Protein AF-A0A096M6J4-F1 (afdb_monomer)

pLDDT: mean 74.89, std 15.65, range [36.97, 98.69]

InterPro domains:
  IPR040681 Cilia- and flagella-associated protein HOATZ-like [PF17664] (8-132)
  IPR040681 Cilia- and flagella-associated pro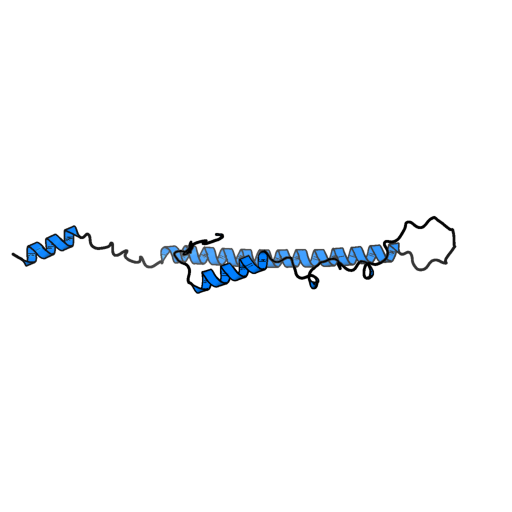tein HOATZ-like [PTHR47231] (7-132)

Solvent-accessible surface area (backbone atoms only — not comparable to full-atom values): 9010 Å² total; per-residue (Å²): 140,86,80,88,74,72,83,77,72,83,74,60,84,96,56,56,78,66,54,57,51,51,50,54,53,50,58,56,57,69,70,46,76,77,54,80,86,73,43,96,61,72,86,54,69,86,77,52,74,79,76,84,70,85,77,77,88,71,93,70,93,70,86,86,68,81,64,69,64,62,62,52,52,53,51,53,50,54,50,52,52,52,53,51,54,52,51,53,52,52,50,51,52,52,52,51,53,50,53,53,50,51,52,50,52,54,50,49,60,58,45,66,78,63,55,76,77,73,75,77,75,69,77,80,58,68,69,65,52,54,55,55,50,55,64,73,75,109

Secondary structure (DSSP, 8-state):
------------TTS-HHHHHHHHHHHHHHTSPPPGGG-SS-S-GGGSPPP-----------PPPS-HHHHHHHHHHHHHHHHHHHHHHHHHHHHHHHHHHHHHHHHHHHHHHT--------PPPHHHHHHHHHHH--

Organism: Poecilia formosa (NCBI:txid48698)

Mean predicted aligned error: 21.9 Å

Structure (mmCIF, N/CA/C/O backbone):
data_AF-A0A096M6J4-F1
#
_entry.id   AF-A0A096M6J4-F1
#
loop_
_atom_site.group_PDB
_atom_site.id
_atom_site.type_symbol
_atom_site.label_atom_id
_atom_site.label_alt_id
_atom_site.label_comp_id
_atom_site.label_asym_id
_atom_site.label_entity_id
_atom_site.label_seq_id
_atom_site.pdbx_PDB_ins_code
_atom_site.Cartn_x
_atom_site.Cartn_y
_atom_site.Cartn_z
_atom_site.occupancy
_atom_site.B_iso_or_equiv
_atom_site.auth_seq_id
_atom_site.auth_comp_id
_atom_site.auth_asym_id
_atom_site.auth_atom_id
_atom_site.pdbx_PDB_model_num
ATOM 1 N N . GLN A 1 1 ? -28.043 -45.152 3.518 1.00 43.28 1 GLN A N 1
ATOM 2 C CA . GLN A 1 1 ? -27.512 -44.473 4.711 1.00 43.28 1 GLN A CA 1
ATOM 3 C C . GLN A 1 1 ? -26.326 -43.691 4.216 1.00 43.28 1 GLN A C 1
ATOM 5 O O . GLN A 1 1 ? -25.448 -44.346 3.695 1.00 43.28 1 GLN A O 1
ATOM 10 N N . ASP A 1 2 ? -26.388 -42.362 4.235 1.00 36.97 2 ASP A N 1
ATOM 11 C CA . ASP A 1 2 ? -25.219 -41.480 4.302 1.00 36.97 2 ASP A CA 1
ATOM 12 C C . ASP A 1 2 ? -25.710 -40.035 4.430 1.00 36.97 2 ASP A C 1
ATOM 14 O O . ASP A 1 2 ? -26.424 -39.528 3.566 1.00 36.97 2 ASP A O 1
A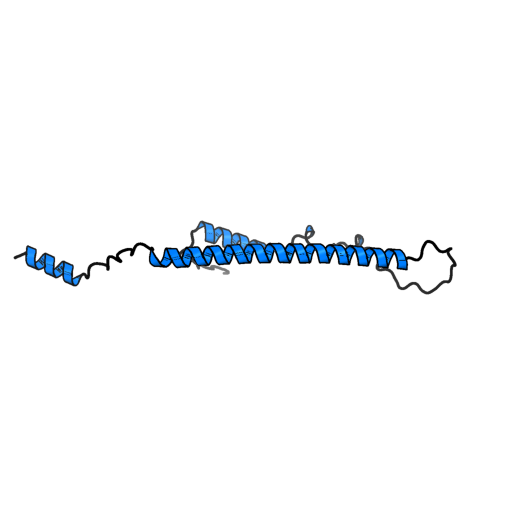TOM 18 N N . GLY A 1 3 ? -25.311 -39.390 5.526 1.00 43.47 3 GLY A N 1
ATOM 19 C CA . GLY A 1 3 ? -25.099 -37.947 5.534 1.00 43.47 3 GLY A CA 1
ATOM 20 C C . GLY A 1 3 ? -26.216 -37.054 6.054 1.00 43.47 3 GLY A C 1
ATOM 21 O O . GLY A 1 3 ? -26.317 -35.922 5.595 1.00 43.47 3 GLY A O 1
ATOM 22 N N . GLN A 1 4 ? -27.004 -37.502 7.032 1.00 43.34 4 GLN A N 1
ATOM 23 C CA . GLN A 1 4 ? -27.681 -36.590 7.956 1.00 43.34 4 GLN A CA 1
ATOM 24 C C . GLN A 1 4 ? -26.603 -35.875 8.794 1.00 43.34 4 GLN A C 1
ATOM 26 O O . GLN A 1 4 ? -26.267 -36.290 9.896 1.00 43.34 4 GLN A O 1
ATOM 31 N N . VAL A 1 5 ? -25.968 -34.854 8.217 1.00 55.56 5 VAL A N 1
ATOM 32 C CA . VAL A 1 5 ? -25.266 -33.826 8.990 1.00 55.56 5 VAL A CA 1
ATOM 33 C C . VAL A 1 5 ? -26.324 -32.815 9.380 1.00 55.56 5 VAL A C 1
ATOM 35 O O . VAL A 1 5 ? -26.562 -31.830 8.686 1.00 55.56 5 VAL A O 1
ATOM 38 N N . ASP A 1 6 ? -27.022 -33.160 10.457 1.00 46.47 6 ASP A N 1
ATOM 39 C CA . ASP A 1 6 ? -27.878 -32.259 11.207 1.00 46.47 6 ASP A CA 1
ATOM 40 C C . ASP A 1 6 ? -27.146 -30.925 11.388 1.00 46.47 6 ASP A C 1
ATOM 42 O O . ASP A 1 6 ? -26.073 -30.883 11.988 1.00 46.47 6 ASP A O 1
ATOM 46 N N . ASP A 1 7 ? -27.673 -29.876 10.757 1.00 56.91 7 ASP A N 1
ATOM 47 C CA . ASP A 1 7 ? -27.995 -28.567 11.340 1.00 56.91 7 ASP A CA 1
ATOM 48 C C . ASP A 1 7 ? -27.201 -28.131 12.586 1.00 56.91 7 ASP A C 1
ATOM 50 O O . ASP A 1 7 ? -27.738 -27.582 13.550 1.00 56.91 7 ASP A O 1
ATOM 54 N N . LEU A 1 8 ? -25.879 -28.298 12.565 1.00 58.28 8 LEU A N 1
ATOM 55 C CA . LEU A 1 8 ? -24.995 -27.657 13.523 1.00 58.28 8 LEU A CA 1
ATOM 56 C C . LEU A 1 8 ? -24.881 -26.189 13.107 1.00 58.28 8 LEU A C 1
ATOM 58 O O . LEU A 1 8 ? -23.906 -25.750 12.492 1.00 58.28 8 LEU A O 1
ATOM 62 N N . PHE A 1 9 ? -25.939 -25.428 13.387 1.00 62.91 9 PHE A N 1
ATOM 63 C CA . PHE A 1 9 ? -25.947 -23.988 13.225 1.00 62.91 9 PHE A CA 1
ATOM 64 C C . PHE A 1 9 ? -24.886 -23.412 14.158 1.00 62.91 9 PHE A C 1
ATOM 66 O O . PHE A 1 9 ? -25.099 -23.258 15.358 1.00 62.91 9 PHE A O 1
ATOM 73 N N . ILE A 1 10 ? -23.725 -23.068 13.604 1.00 66.62 10 ILE A N 1
ATOM 74 C CA . ILE A 1 10 ? -22.807 -22.147 14.265 1.00 66.62 10 ILE A CA 1
ATOM 75 C C . ILE A 1 10 ? -23.501 -20.781 14.225 1.00 66.62 10 ILE A C 1
ATOM 77 O O . ILE A 1 10 ? -23.377 -20.025 13.257 1.00 66.62 10 ILE A O 1
ATOM 81 N N . VAL A 1 11 ? -24.320 -20.513 15.242 1.00 63.00 11 VAL A N 1
ATOM 82 C CA . VAL A 1 11 ? -24.919 -19.201 15.480 1.00 63.00 11 VAL A CA 1
ATOM 83 C C . VAL A 1 11 ? -23.825 -18.335 16.086 1.00 63.00 11 VAL A C 1
ATOM 85 O O . VAL A 1 11 ? -23.405 -18.544 17.220 1.00 63.00 11 VAL A O 1
ATOM 88 N N . PHE A 1 12 ? -23.314 -17.390 15.301 1.00 67.19 12 PHE A N 1
ATOM 89 C CA . PHE A 1 12 ? -22.361 -16.404 15.793 1.00 67.19 12 PHE A CA 1
ATOM 90 C C . PHE A 1 12 ? -23.107 -15.376 16.645 1.00 67.19 12 PHE A C 1
ATOM 92 O O . PHE A 1 12 ? -23.781 -14.487 16.118 1.00 67.19 12 PHE A O 1
ATOM 99 N N . GLU A 1 13 ? -22.988 -15.513 17.962 1.00 77.06 13 GLU A N 1
ATOM 100 C CA . GLU A 1 13 ? -23.531 -14.556 18.919 1.00 77.06 13 GLU A CA 1
ATOM 101 C C . GLU A 1 13 ? -22.861 -13.185 18.726 1.00 77.06 13 GLU A C 1
ATOM 103 O O . GLU A 1 13 ? -21.636 -13.071 18.678 1.00 77.06 13 GLU A O 1
ATOM 108 N N . GLY A 1 14 ? -23.675 -12.144 18.532 1.00 77.62 14 GLY A N 1
ATOM 109 C CA . GLY A 1 14 ? -23.204 -10.781 18.259 1.00 77.62 14 GLY A CA 1
ATOM 110 C C . GLY A 1 14 ? -22.969 -10.430 16.783 1.00 77.62 14 GLY A C 1
ATOM 111 O O . GLY A 1 14 ? -22.615 -9.287 16.505 1.00 77.62 14 GLY A O 1
ATOM 112 N N . SER A 1 15 ? -23.194 -11.351 15.838 1.00 80.31 15 SER A N 1
ATOM 113 C CA . SER A 1 15 ? -23.206 -11.039 14.396 1.00 80.31 15 SER A CA 1
ATOM 114 C C . SER A 1 15 ? -24.622 -11.084 13.824 1.00 80.31 15 SER A C 1
ATOM 116 O O . SER A 1 15 ? -25.470 -11.839 14.308 1.00 80.31 15 SER A O 1
ATOM 118 N N . SER A 1 16 ? -24.888 -10.293 12.785 1.00 87.88 16 SER A N 1
ATOM 119 C CA . SER A 1 16 ? -26.162 -10.372 12.070 1.00 87.88 16 SER A CA 1
ATOM 120 C C . SER A 1 16 ? -26.235 -11.641 11.203 1.00 87.88 16 SER A C 1
ATOM 122 O O . SER A 1 16 ? -25.221 -12.235 10.827 1.00 87.88 16 SER A O 1
ATOM 124 N N . SER A 1 17 ? -27.447 -12.067 10.831 1.00 83.12 17 SER A N 1
ATOM 125 C CA . SER A 1 17 ? -27.633 -13.197 9.903 1.00 83.12 17 SER A CA 1
ATOM 126 C C . SER A 1 17 ? -27.000 -12.939 8.527 1.00 83.12 17 SER A C 1
ATOM 128 O O . SER A 1 17 ? -26.521 -13.870 7.870 1.00 83.12 17 SER A O 1
ATOM 130 N N . GLU A 1 18 ? -26.952 -11.669 8.125 1.00 87.88 18 GLU A N 1
ATOM 131 C CA . GLU A 1 18 ? -26.289 -11.177 6.925 1.00 87.88 18 GLU A CA 1
ATOM 132 C C . GLU A 1 18 ? -24.769 -11.402 7.000 1.00 87.88 18 GLU A C 1
ATOM 134 O O . GLU A 1 18 ? -24.194 -11.970 6.068 1.00 87.88 18 GLU A O 1
ATOM 139 N N . ASP A 1 19 ? -24.123 -11.096 8.128 1.00 89.62 19 ASP A N 1
ATOM 140 C CA . ASP A 1 19 ? -22.678 -11.307 8.327 1.00 89.62 19 ASP A CA 1
ATOM 141 C C . ASP A 1 19 ? -22.280 -12.780 8.183 1.00 89.62 19 ASP A C 1
ATOM 143 O O . ASP A 1 19 ? -21.287 -13.115 7.529 1.00 89.62 19 ASP A O 1
ATOM 147 N N . GLY A 1 20 ? -23.093 -13.689 8.728 1.00 84.44 20 GLY A N 1
ATOM 148 C CA . GLY A 1 20 ? -22.878 -15.128 8.577 1.00 84.44 20 GLY A CA 1
ATOM 149 C C . GLY A 1 20 ? -22.971 -15.590 7.117 1.00 84.44 20 GLY A C 1
ATOM 150 O O . GLY A 1 20 ? -22.236 -16.487 6.693 1.00 84.44 20 GLY A O 1
ATOM 151 N N . SER A 1 21 ? -23.853 -14.975 6.321 1.00 84.56 21 SER A N 1
ATOM 152 C CA . SER A 1 21 ? -23.976 -15.262 4.886 1.00 84.56 21 SER A CA 1
ATOM 153 C C . SER A 1 21 ? -22.753 -14.777 4.101 1.00 84.56 21 SER A C 1
ATOM 155 O O . SER A 1 21 ? -22.191 -15.539 3.306 1.00 84.56 21 SER A O 1
ATOM 157 N N . HIS A 1 22 ? -22.270 -13.574 4.415 1.00 88.62 22 HIS A N 1
ATOM 158 C CA . HIS A 1 22 ? -21.076 -12.985 3.821 1.00 88.62 22 HIS A CA 1
ATOM 159 C C . HIS A 1 22 ? -19.825 -13.794 4.139 1.00 88.62 22 HIS A C 1
ATOM 161 O O . HIS A 1 22 ? -19.059 -14.122 3.232 1.00 88.62 22 HIS A O 1
ATOM 167 N N . ALA A 1 23 ? -19.646 -14.189 5.402 1.00 87.31 23 ALA A N 1
ATOM 168 C CA . ALA A 1 23 ? -18.550 -15.056 5.808 1.00 87.31 23 ALA A CA 1
ATOM 169 C C . ALA A 1 23 ? -18.587 -16.368 5.015 1.00 87.31 23 ALA A C 1
ATOM 171 O O . ALA A 1 23 ? -17.587 -16.753 4.413 1.00 87.31 23 ALA A O 1
ATOM 172 N N . ARG A 1 24 ? -19.748 -17.030 4.920 1.00 84.75 24 ARG A N 1
ATOM 173 C CA . ARG A 1 24 ? -19.888 -18.258 4.119 1.00 84.75 24 ARG A CA 1
ATOM 174 C C . ARG A 1 24 ? -19.510 -18.048 2.652 1.00 84.75 24 ARG A C 1
ATOM 176 O O . ARG A 1 24 ? -18.842 -18.907 2.084 1.00 84.75 24 ARG A O 1
ATOM 183 N N . GLN A 1 25 ? -19.909 -16.939 2.034 1.00 85.12 25 GLN A N 1
ATOM 184 C CA . GLN A 1 25 ? -19.547 -16.628 0.648 1.00 85.12 25 GLN A CA 1
ATOM 185 C C . GLN A 1 25 ? -18.042 -16.366 0.483 1.00 85.12 25 GLN A C 1
ATOM 187 O O . GLN A 1 25 ? -17.441 -16.864 -0.468 1.00 85.12 25 GLN A O 1
ATOM 192 N N . LEU A 1 26 ? -17.430 -15.646 1.427 1.00 85.50 26 LEU A N 1
ATOM 193 C CA . LEU A 1 26 ? -15.992 -15.379 1.462 1.00 85.50 26 LEU A CA 1
ATOM 194 C C . LEU A 1 26 ? -15.178 -16.672 1.603 1.00 85.50 26 LEU A C 1
ATOM 196 O O . LEU A 1 26 ? -14.257 -16.924 0.834 1.00 85.50 26 LEU A O 1
ATOM 200 N N . TRP A 1 27 ? -15.528 -17.526 2.564 1.00 83.75 27 TRP A N 1
ATOM 201 C CA . TRP A 1 27 ? -14.818 -18.789 2.781 1.00 83.75 27 TRP A CA 1
ATOM 202 C C . TRP A 1 27 ? -15.016 -19.765 1.616 1.00 83.75 27 TRP A C 1
ATOM 204 O O . TRP A 1 27 ? -14.096 -20.502 1.266 1.00 83.75 27 TRP A O 1
ATOM 214 N N . LYS A 1 28 ? -16.179 -19.730 0.952 1.00 80.56 28 LYS A N 1
ATOM 215 C CA . LYS A 1 28 ? -16.393 -20.468 -0.299 1.00 80.56 28 LYS A CA 1
ATOM 216 C C . LYS A 1 28 ? -15.503 -19.952 -1.427 1.00 80.56 28 LYS A C 1
ATOM 218 O O . LYS A 1 28 ? -14.961 -20.771 -2.157 1.00 80.56 28 LYS A O 1
ATOM 223 N N . SER A 1 29 ? -15.328 -18.637 -1.573 1.00 77.62 29 SER A N 1
ATOM 224 C CA . SER A 1 29 ? -14.491 -18.075 -2.642 1.00 77.62 29 SER A CA 1
ATOM 225 C C . SER A 1 29 ? -12.997 -18.316 -2.418 1.00 77.62 29 SER A C 1
ATOM 227 O O . SER A 1 29 ? -12.275 -18.530 -3.387 1.00 77.62 29 SER A O 1
ATOM 229 N N . ILE A 1 30 ? -12.541 -18.356 -1.162 1.00 74.56 30 ILE A N 1
ATOM 230 C CA . ILE A 1 30 ? -11.132 -18.606 -0.821 1.00 74.56 30 ILE A CA 1
ATOM 231 C C . ILE A 1 30 ? -10.704 -20.059 -1.076 1.00 74.56 30 ILE A C 1
ATOM 233 O O . ILE A 1 30 ? -9.536 -20.319 -1.352 1.00 74.56 30 ILE A O 1
ATOM 237 N N . ALA A 1 31 ? -11.647 -21.004 -0.991 1.00 67.50 31 ALA A N 1
ATOM 238 C CA . ALA A 1 31 ? -11.413 -22.419 -1.275 1.00 67.50 31 ALA A CA 1
ATOM 239 C C . ALA A 1 31 ? -11.447 -22.743 -2.780 1.00 67.50 31 ALA A C 1
ATOM 241 O O . ALA A 1 31 ? -11.075 -23.847 -3.183 1.00 67.50 31 ALA A O 1
ATOM 242 N N . LEU A 1 32 ? -11.887 -21.802 -3.622 1.00 69.75 32 LEU A N 1
ATOM 243 C CA . LEU A 1 32 ? -11.807 -21.959 -5.067 1.00 69.75 32 LEU A CA 1
ATOM 244 C C . LEU A 1 32 ? -10.372 -21.712 -5.519 1.00 69.75 32 LEU A C 1
ATOM 246 O O . LEU A 1 32 ? -9.730 -20.728 -5.154 1.00 69.75 32 LEU A O 1
ATOM 250 N N . LEU A 1 33 ? -9.873 -22.615 -6.359 1.00 65.62 33 LEU A N 1
ATOM 251 C CA . LEU A 1 33 ? -8.614 -22.398 -7.049 1.00 65.62 33 LEU A CA 1
ATOM 252 C C . LEU A 1 33 ? -8.736 -21.088 -7.852 1.00 65.62 33 LEU A C 1
ATOM 254 O O . LEU A 1 33 ? -9.761 -20.906 -8.518 1.00 65.62 33 LEU A O 1
ATOM 258 N N . PRO A 1 34 ? -7.732 -20.189 -7.818 1.00 70.88 34 PRO A N 1
ATOM 259 C CA . PRO A 1 34 ? -7.777 -18.949 -8.580 1.00 70.88 34 PRO A CA 1
ATOM 260 C C . PRO A 1 34 ? -8.173 -19.245 -10.036 1.00 70.88 34 PRO A C 1
ATOM 262 O O . PRO A 1 34 ? -7.642 -20.214 -10.612 1.00 70.88 34 PRO A O 1
ATOM 265 N N . PRO A 1 35 ? -9.104 -18.461 -10.626 1.00 70.56 35 PRO A N 1
ATOM 266 C CA . PRO A 1 35 ? -9.550 -18.656 -12.000 1.00 70.56 35 PRO A CA 1
ATOM 267 C C . PRO A 1 35 ? -8.352 -18.836 -12.926 1.00 70.56 35 PRO A C 1
ATOM 269 O O . PRO A 1 35 ? -7.316 -18.199 -12.719 1.00 70.56 35 PRO A O 1
ATOM 272 N N . LEU A 1 36 ? -8.480 -19.693 -13.943 1.00 62.09 36 LEU A N 1
ATOM 273 C CA . LEU A 1 36 ? -7.387 -20.012 -14.875 1.00 62.09 36 LEU A CA 1
ATOM 274 C C . LEU A 1 36 ? -6.716 -18.753 -15.450 1.00 62.09 36 LEU A C 1
ATOM 276 O O . LEU A 1 36 ? -5.508 -18.749 -15.665 1.00 62.09 36 LEU A O 1
ATOM 280 N N . GLU A 1 37 ? -7.494 -17.687 -15.613 1.00 66.06 37 GLU A N 1
ATOM 281 C CA . GLU A 1 37 ? -7.101 -16.372 -16.128 1.00 66.06 37 GLU A CA 1
ATOM 282 C C . GLU A 1 37 ? -6.256 -15.537 -15.149 1.00 66.06 37 GLU A C 1
ATOM 284 O O . GLU A 1 37 ? -5.495 -14.674 -15.567 1.00 66.06 37 GLU A O 1
ATOM 289 N N . SER A 1 38 ? -6.343 -15.811 -13.845 1.00 69.25 38 SER A N 1
ATOM 290 C CA . SER A 1 38 ? -5.538 -15.153 -12.799 1.00 69.25 38 SER A CA 1
ATOM 291 C C . SER A 1 38 ? -4.205 -15.860 -12.526 1.00 69.25 38 SER A C 1
ATOM 293 O O . SER A 1 38 ? -3.433 -15.447 -11.657 1.00 69.25 38 SER A O 1
ATOM 295 N N . ARG A 1 39 ? -3.906 -16.943 -13.255 1.00 69.88 39 ARG A N 1
ATOM 296 C CA . ARG A 1 39 ? -2.644 -17.669 -13.108 1.00 69.88 39 ARG A CA 1
ATOM 297 C C . ARG A 1 39 ? -1.527 -16.896 -13.801 1.00 69.88 39 ARG A C 1
ATOM 299 O O . ARG A 1 39 ? -1.568 -16.668 -15.002 1.00 69.88 39 ARG A O 1
ATOM 306 N N . LEU A 1 40 ? -0.479 -16.582 -13.041 1.00 67.69 40 LEU A N 1
ATOM 307 C CA . LEU A 1 40 ? 0.715 -15.852 -13.490 1.00 67.69 40 LEU A CA 1
ATOM 308 C C . LEU A 1 40 ? 1.472 -16.535 -14.652 1.00 67.69 40 LEU A C 1
ATOM 310 O O . LEU A 1 40 ? 2.308 -15.915 -15.300 1.00 67.69 40 LEU A O 1
ATOM 314 N N . ALA A 1 41 ? 1.180 -17.808 -14.925 1.00 63.78 41 ALA A N 1
ATOM 315 C CA . ALA A 1 41 ? 1.661 -18.531 -16.090 1.00 63.78 41 ALA A CA 1
ATOM 316 C C . ALA A 1 41 ? 0.499 -19.285 -16.743 1.00 63.78 41 ALA A C 1
ATOM 318 O O . ALA A 1 41 ? -0.177 -20.079 -16.080 1.00 63.78 41 ALA A O 1
ATOM 319 N N . SER A 1 42 ? 0.309 -19.083 -18.049 1.00 65.31 42 SER A N 1
ATOM 320 C CA . SER A 1 42 ? -0.642 -19.857 -18.841 1.00 65.31 42 SER A CA 1
ATOM 321 C C . SER A 1 42 ? -0.381 -21.358 -18.665 1.00 65.31 42 SER A C 1
ATOM 323 O O . SER A 1 42 ? 0.757 -21.844 -18.755 1.00 65.31 42 SER A O 1
ATOM 325 N N . ALA A 1 43 ? -1.455 -22.106 -18.404 1.00 66.44 43 ALA A N 1
ATOM 326 C CA . ALA A 1 43 ? -1.418 -23.566 -18.414 1.00 66.44 43 ALA A CA 1
ATOM 327 C C . ALA A 1 43 ? -1.172 -24.107 -19.835 1.00 66.44 43 ALA A C 1
ATOM 329 O O . ALA A 1 43 ? -0.635 -25.201 -19.986 1.00 66.44 43 ALA A O 1
ATOM 330 N N . ASP A 1 44 ? -1.518 -23.328 -20.867 1.00 70.88 44 ASP A N 1
ATOM 331 C CA . ASP A 1 44 ? -1.238 -23.668 -22.257 1.00 70.88 44 ASP A CA 1
ATOM 332 C C . ASP A 1 44 ? 0.262 -23.549 -22.553 1.00 70.88 44 ASP A C 1
ATOM 334 O O . ASP A 1 44 ? 0.848 -22.463 -22.601 1.00 70.88 44 ASP A O 1
ATOM 338 N N . ILE A 1 45 ? 0.889 -24.703 -22.765 1.00 67.19 45 ILE A N 1
ATOM 339 C CA . ILE A 1 45 ? 2.316 -24.833 -23.063 1.00 67.19 45 ILE A CA 1
ATOM 340 C C . ILE A 1 45 ? 2.661 -24.152 -24.396 1.00 67.19 45 ILE A C 1
ATOM 342 O O . ILE A 1 45 ? 3.795 -23.714 -24.575 1.00 67.19 45 ILE A O 1
ATOM 346 N N . ARG A 1 46 ? 1.694 -23.991 -25.308 1.00 72.56 46 ARG A N 1
ATOM 347 C CA . ARG A 1 46 ? 1.907 -23.368 -26.624 1.00 72.56 46 ARG A CA 1
ATOM 348 C C . ARG A 1 46 ? 2.105 -21.856 -26.546 1.00 72.56 46 ARG A C 1
ATOM 350 O O . ARG A 1 46 ? 2.731 -21.289 -27.433 1.00 72.56 46 ARG A O 1
ATOM 357 N N . GLN A 1 47 ? 1.598 -21.214 -25.493 1.00 67.75 47 GLN A N 1
ATOM 358 C CA . GLN A 1 47 ? 1.812 -19.786 -25.233 1.00 67.75 47 GLN A CA 1
ATOM 359 C C . GLN A 1 47 ? 3.152 -19.505 -24.542 1.00 67.75 47 GLN A C 1
ATOM 361 O O . GLN A 1 47 ? 3.543 -18.349 -24.385 1.00 67.75 47 GLN A O 1
ATOM 366 N N . ARG A 1 48 ? 3.870 -20.545 -24.103 1.00 76.31 48 ARG A N 1
ATOM 367 C CA . ARG A 1 48 ? 5.176 -20.373 -23.472 1.00 76.31 48 ARG A CA 1
ATOM 368 C C . ARG A 1 48 ? 6.198 -20.069 -24.555 1.00 76.31 48 ARG A C 1
ATOM 370 O O . ARG A 1 48 ? 6.417 -20.879 -25.454 1.00 76.31 48 ARG A O 1
ATOM 377 N N . LEU A 1 49 ? 6.838 -18.907 -24.446 1.00 73.19 49 LEU A N 1
ATOM 378 C CA . LEU A 1 49 ? 8.001 -18.590 -25.265 1.00 73.19 49 LEU A CA 1
ATOM 379 C C . LEU A 1 49 ? 9.038 -19.716 -25.122 1.00 73.19 49 LEU A C 1
ATOM 381 O O . LEU A 1 49 ? 9.289 -20.168 -23.998 1.00 73.19 49 LEU A O 1
ATOM 385 N N . PRO A 1 50 ? 9.640 -20.180 -26.232 1.00 74.56 50 PRO A N 1
ATOM 386 C CA . PRO A 1 50 ? 10.716 -21.154 -26.177 1.00 74.56 50 PRO A CA 1
ATOM 387 C C . PRO A 1 50 ? 11.803 -20.650 -25.228 1.00 74.56 50 PRO A C 1
ATOM 389 O O . PRO A 1 50 ? 12.340 -19.559 -25.416 1.00 74.56 50 PRO A O 1
ATOM 392 N N . VAL A 1 51 ? 12.124 -21.434 -24.197 1.00 71.19 51 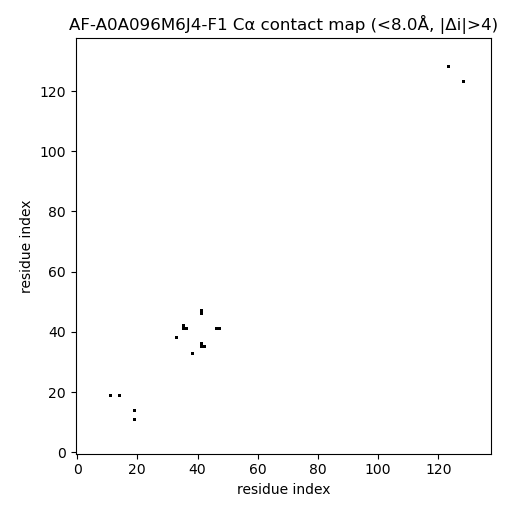VAL A N 1
ATOM 393 C CA . VAL A 1 51 ? 13.251 -21.123 -23.313 1.00 71.19 51 VAL A CA 1
ATOM 394 C C . VAL A 1 51 ? 14.505 -21.080 -24.181 1.00 71.19 51 VAL A C 1
ATOM 396 O O . VAL A 1 51 ? 14.799 -22.051 -24.885 1.00 71.19 51 VAL A O 1
ATOM 399 N N . ALA A 1 52 ? 15.214 -19.949 -24.157 1.00 66.06 52 ALA A N 1
ATOM 400 C CA . ALA A 1 52 ? 16.451 -19.771 -24.903 1.00 66.06 52 ALA A CA 1
ATOM 401 C C . ALA A 1 52 ? 17.411 -20.921 -24.566 1.00 66.06 52 ALA A C 1
ATOM 403 O O . ALA A 1 52 ? 17.859 -21.071 -23.429 1.00 66.06 52 ALA A O 1
ATOM 404 N N . ARG A 1 53 ? 17.687 -21.779 -25.552 1.00 69.56 53 ARG A N 1
ATOM 405 C CA . ARG A 1 53 ? 18.673 -22.851 -25.399 1.00 69.56 53 ARG A CA 1
ATOM 406 C C . ARG A 1 53 ? 20.064 -22.211 -25.372 1.00 69.56 53 ARG A C 1
ATOM 408 O O . ARG A 1 53 ? 20.297 -21.299 -26.164 1.00 69.56 53 ARG A O 1
ATOM 415 N N . PRO A 1 54 ? 20.999 -22.682 -24.528 1.00 63.25 54 PRO A N 1
ATOM 416 C CA . PRO A 1 54 ? 22.374 -22.204 -24.563 1.00 63.25 54 PRO A CA 1
ATOM 417 C C . PRO A 1 54 ? 22.937 -22.352 -25.980 1.00 63.25 54 PRO A C 1
ATOM 419 O O . PRO A 1 54 ? 23.007 -23.457 -26.525 1.00 63.25 54 PRO A O 1
ATOM 422 N N . GLN A 1 55 ? 23.291 -21.224 -26.592 1.00 59.88 55 GLN A N 1
ATOM 423 C CA . GLN A 1 55 ? 23.839 -21.163 -27.939 1.00 59.88 55 GLN A CA 1
ATOM 424 C C . GLN A 1 55 ? 25.200 -21.866 -27.943 1.00 59.88 55 GLN A C 1
ATOM 426 O O . GLN A 1 55 ? 26.169 -21.387 -27.351 1.00 59.88 55 GLN A O 1
ATOM 431 N N . ARG A 1 56 ? 25.288 -23.027 -28.603 1.00 58.75 56 ARG A N 1
ATOM 432 C CA . ARG A 1 56 ? 26.588 -23.596 -28.971 1.00 58.75 56 ARG A CA 1
ATOM 433 C C . ARG A 1 56 ? 27.255 -22.584 -29.900 1.00 58.75 56 ARG A C 1
ATOM 435 O O . ARG A 1 56 ? 26.695 -22.255 -30.940 1.00 58.75 56 ARG A O 1
ATOM 442 N N . ARG A 1 57 ? 28.397 -22.041 -29.465 1.00 52.31 57 ARG A N 1
ATOM 443 C CA . ARG A 1 57 ? 29.151 -20.994 -30.164 1.00 52.31 57 ARG A CA 1
ATOM 444 C C . ARG A 1 57 ? 29.447 -21.428 -31.603 1.00 52.31 57 ARG A C 1
ATOM 446 O O . ARG A 1 57 ? 30.332 -22.244 -31.828 1.00 52.31 57 ARG A O 1
ATOM 453 N N . GLY A 1 58 ? 28.710 -20.864 -32.550 1.00 54.91 58 GLY A N 1
ATOM 454 C CA . GLY A 1 58 ? 29.135 -20.700 -33.933 1.00 54.91 58 GLY A CA 1
ATOM 455 C C . GLY A 1 58 ? 29.500 -19.234 -34.100 1.00 54.91 58 GLY A C 1
ATOM 456 O O . GLY A 1 58 ? 28.683 -18.361 -33.819 1.00 54.91 58 GLY A O 1
ATOM 457 N N . THR A 1 59 ? 30.749 -18.964 -34.451 1.00 53.53 59 THR A N 1
ATOM 458 C CA . THR A 1 59 ? 31.275 -17.620 -34.682 1.00 53.53 59 THR A CA 1
ATOM 459 C C . THR A 1 59 ? 30.664 -17.043 -35.957 1.00 53.53 59 THR A C 1
ATOM 461 O O . THR A 1 59 ? 30.985 -17.503 -37.050 1.00 53.53 59 THR A O 1
ATOM 464 N N . SER A 1 60 ? 29.821 -16.023 -35.835 1.00 48.66 60 SER A N 1
ATOM 465 C CA . SER A 1 60 ? 29.503 -15.123 -36.944 1.00 48.66 60 SER A CA 1
ATOM 466 C C . SER A 1 60 ? 29.664 -13.691 -36.451 1.00 48.66 60 SER A C 1
ATOM 468 O O . SER A 1 60 ? 28.925 -13.252 -35.571 1.00 48.66 60 SER A O 1
ATOM 470 N N . HIS A 1 61 ? 30.675 -13.010 -36.991 1.00 54.56 61 HIS A N 1
ATOM 471 C CA . HIS A 1 61 ? 30.873 -11.571 -36.864 1.00 54.56 61 HIS A CA 1
ATOM 472 C C . HIS A 1 61 ? 29.602 -10.835 -37.302 1.00 54.56 61 HIS A C 1
ATOM 474 O O . HIS A 1 61 ? 29.098 -11.084 -38.395 1.00 54.56 61 HIS A O 1
ATOM 480 N N . VAL A 1 62 ? 29.106 -9.942 -36.449 1.00 50.72 62 VAL A N 1
ATOM 481 C CA . VAL A 1 62 ? 28.093 -8.942 -36.792 1.00 50.72 62 VAL A CA 1
ATOM 482 C C . VAL A 1 62 ? 28.601 -7.619 -36.234 1.00 50.72 62 VAL A C 1
ATOM 484 O O . VAL A 1 62 ? 28.980 -7.566 -35.065 1.00 50.72 62 VAL A O 1
ATOM 487 N N . ASP A 1 63 ? 28.669 -6.612 -37.102 1.00 52.66 63 ASP A N 1
ATOM 488 C CA . ASP A 1 63 ? 29.122 -5.251 -36.820 1.00 52.66 63 ASP A CA 1
ATOM 489 C C . ASP A 1 63 ? 28.443 -4.652 -35.580 1.00 52.66 63 ASP A C 1
ATOM 491 O O . ASP A 1 63 ? 27.232 -4.790 -35.399 1.00 52.66 63 ASP A O 1
ATOM 495 N N . ASP A 1 64 ? 29.235 -3.987 -34.736 1.00 53.69 64 ASP A N 1
ATOM 496 C CA . ASP A 1 64 ? 28.819 -3.405 -33.458 1.00 53.69 64 ASP A CA 1
ATOM 497 C C . ASP A 1 64 ? 27.764 -2.289 -33.630 1.00 53.69 64 ASP A C 1
ATOM 499 O O . ASP A 1 64 ? 28.083 -1.212 -34.148 1.00 53.69 64 ASP A O 1
ATOM 503 N N . PRO A 1 65 ? 26.529 -2.440 -33.111 1.00 59.50 65 PRO A N 1
ATOM 504 C CA . PRO A 1 65 ? 25.743 -1.298 -32.678 1.00 59.50 65 PRO A CA 1
ATOM 505 C C . PRO A 1 65 ? 26.187 -0.912 -31.255 1.00 59.50 65 PRO A C 1
ATOM 507 O O . PRO A 1 65 ? 26.650 -1.760 -30.498 1.00 59.50 65 PRO A O 1
ATOM 510 N N . VAL A 1 66 ? 26.051 0.371 -30.897 1.00 62.19 66 VAL A N 1
ATOM 511 C CA . VAL A 1 66 ? 26.310 0.982 -29.570 1.00 62.19 66 VAL A CA 1
ATOM 512 C C . VAL A 1 66 ? 26.398 -0.037 -28.415 1.00 62.19 66 VAL A C 1
ATOM 514 O O . VAL A 1 66 ? 25.438 -0.790 -28.224 1.00 62.19 66 VAL A O 1
ATOM 517 N N . PRO A 1 67 ? 27.476 -0.043 -27.596 1.00 58.84 67 PRO A N 1
ATOM 518 C CA . PRO A 1 67 ? 27.675 -1.073 -26.581 1.00 58.84 67 PRO A CA 1
ATOM 519 C C . PRO A 1 67 ? 26.449 -1.175 -25.671 1.00 58.84 67 PRO A C 1
ATOM 521 O O . PRO A 1 67 ? 26.125 -0.228 -24.948 1.00 58.84 67 PRO A O 1
ATOM 524 N N . LEU A 1 68 ? 25.776 -2.332 -25.693 1.00 59.94 68 LEU A N 1
ATOM 525 C CA . LEU A 1 68 ? 24.592 -2.661 -24.879 1.00 59.94 68 LEU A CA 1
ATOM 526 C C . LEU A 1 68 ? 24.763 -2.265 -23.395 1.00 59.94 68 LEU A C 1
ATOM 528 O O . LEU A 1 68 ? 23.800 -1.948 -22.696 1.00 59.94 68 LEU A O 1
ATOM 532 N N . THR A 1 69 ? 26.012 -2.254 -22.929 1.00 60.34 69 THR A N 1
ATOM 533 C CA . THR A 1 69 ? 26.480 -1.832 -21.607 1.00 60.34 69 THR A CA 1
ATOM 534 C C . THR A 1 69 ? 26.093 -0.394 -21.247 1.00 60.34 69 THR A C 1
ATOM 536 O O . THR A 1 69 ? 25.598 -0.170 -20.146 1.00 60.34 69 THR A O 1
ATOM 539 N N . VAL A 1 70 ? 26.233 0.571 -22.163 1.00 60.38 70 VAL A N 1
ATOM 540 C CA . VAL A 1 70 ? 25.947 1.997 -21.887 1.00 60.38 70 VAL A CA 1
ATOM 541 C C . VAL A 1 70 ? 24.440 2.237 -21.738 1.00 60.38 70 VAL A C 1
ATOM 543 O O . VAL A 1 70 ? 24.000 2.984 -20.862 1.00 60.38 70 VAL A O 1
ATOM 546 N N . CYS A 1 71 ? 23.620 1.545 -22.536 1.00 61.56 71 CYS A N 1
ATOM 547 C CA . CYS A 1 71 ? 22.164 1.563 -22.373 1.00 61.56 71 CYS A CA 1
ATOM 548 C C . CYS A 1 71 ? 21.727 0.944 -21.033 1.00 61.56 71 CYS A C 1
ATOM 550 O O . CYS A 1 71 ? 20.783 1.438 -20.417 1.00 61.56 71 CYS A O 1
ATOM 552 N N . SER A 1 72 ? 22.429 -0.088 -20.551 1.00 72.81 72 SER A N 1
ATOM 553 C CA . SER A 1 72 ? 22.134 -0.743 -19.270 1.00 72.81 72 SER A CA 1
ATOM 554 C C . SER A 1 72 ? 22.460 0.135 -18.052 1.00 72.81 72 SER A C 1
ATOM 556 O O . SER A 1 72 ? 21.702 0.151 -17.081 1.00 72.81 72 SER A O 1
ATOM 558 N N . GLU A 1 73 ? 23.550 0.904 -18.085 1.00 82.00 73 GLU A N 1
ATOM 559 C CA . GLU A 1 73 ? 23.931 1.787 -16.971 1.00 82.00 73 GLU A CA 1
ATOM 560 C C . GLU A 1 73 ? 22.973 2.965 -16.798 1.00 82.00 73 GLU A C 1
ATOM 562 O O . GLU A 1 73 ? 22.546 3.250 -15.674 1.00 82.00 73 GLU A O 1
ATOM 567 N N . ARG A 1 74 ? 22.555 3.583 -17.909 1.00 85.38 74 ARG A N 1
ATOM 568 C CA . ARG A 1 74 ? 21.549 4.653 -17.902 1.00 85.38 74 ARG A CA 1
ATOM 569 C C . ARG A 1 74 ? 20.216 4.175 -17.318 1.00 85.38 74 ARG A C 1
ATOM 571 O O . ARG A 1 74 ? 19.641 4.857 -16.478 1.00 85.38 74 ARG A O 1
ATOM 578 N N . GLN A 1 75 ? 19.757 2.979 -17.691 1.00 86.00 75 GLN A N 1
ATOM 579 C CA . GLN A 1 75 ? 18.532 2.395 -17.127 1.00 86.00 75 GLN A CA 1
ATOM 580 C C . GLN A 1 75 ? 18.635 2.204 -15.609 1.00 86.00 75 GLN A C 1
ATOM 582 O O . GLN A 1 75 ? 17.727 2.587 -14.873 1.00 86.00 75 GLN A O 1
ATOM 587 N N . ARG A 1 76 ? 19.772 1.692 -15.119 1.00 89.06 76 ARG A N 1
ATOM 588 C CA . ARG A 1 76 ? 20.017 1.547 -13.675 1.00 89.06 76 ARG A CA 1
ATOM 589 C C . ARG A 1 76 ? 20.036 2.892 -12.956 1.00 89.06 76 ARG A C 1
ATOM 591 O O . ARG A 1 76 ? 19.644 2.969 -11.796 1.00 89.06 76 ARG A O 1
ATOM 598 N N . GLU A 1 77 ? 20.546 3.943 -13.585 1.00 92.62 77 GLU A N 1
ATOM 599 C CA . GLU A 1 77 ? 20.524 5.300 -13.031 1.00 92.62 77 GLU A CA 1
ATOM 600 C C . GLU A 1 77 ? 19.114 5.853 -12.901 1.00 92.62 77 GLU A C 1
ATOM 602 O O . GLU A 1 77 ? 18.752 6.366 -11.837 1.00 92.62 77 GLU A O 1
ATOM 607 N N . ASP A 1 78 ? 18.315 5.701 -13.950 1.00 92.56 78 ASP A N 1
ATOM 608 C CA . ASP A 1 78 ? 16.928 6.148 -13.971 1.00 92.56 78 ASP A CA 1
ATOM 609 C C . ASP A 1 78 ? 16.088 5.387 -12.931 1.00 92.56 78 ASP A C 1
ATOM 611 O O . ASP A 1 78 ? 15.314 5.996 -12.186 1.00 92.56 78 ASP A O 1
ATOM 615 N N . GLU A 1 79 ? 16.309 4.077 -12.778 1.00 93.88 79 GLU A N 1
ATOM 616 C CA . GLU A 1 79 ? 15.702 3.271 -11.712 1.00 93.88 79 GLU A CA 1
ATOM 617 C C . GLU A 1 79 ? 16.108 3.760 -10.319 1.00 93.88 79 GLU A C 1
ATOM 619 O O . GLU A 1 79 ? 15.240 3.983 -9.469 1.00 93.88 79 GLU A O 1
ATOM 624 N N . ARG A 1 80 ? 17.407 3.992 -10.074 1.00 96.50 80 ARG A N 1
ATOM 625 C CA . ARG A 1 80 ? 17.887 4.524 -8.785 1.00 96.50 80 ARG A CA 1
ATOM 626 C C . ARG A 1 80 ? 17.217 5.852 -8.449 1.00 96.50 80 ARG A C 1
ATOM 628 O O . ARG A 1 80 ? 16.739 6.017 -7.327 1.00 96.50 80 ARG A O 1
ATOM 635 N N . ARG A 1 81 ? 17.138 6.773 -9.413 1.00 97.00 81 ARG A N 1
ATOM 636 C CA . ARG A 1 81 ? 16.472 8.075 -9.241 1.00 97.00 81 ARG A CA 1
ATOM 637 C C . ARG A 1 81 ? 14.988 7.906 -8.927 1.00 97.00 81 ARG A C 1
ATOM 639 O O . ARG A 1 81 ? 14.476 8.550 -8.012 1.00 97.00 81 ARG A O 1
ATOM 646 N N . ARG A 1 82 ? 14.304 6.996 -9.625 1.00 97.62 82 ARG A N 1
ATOM 647 C CA . ARG A 1 82 ? 12.888 6.693 -9.382 1.00 97.62 82 ARG A CA 1
ATOM 648 C C . ARG A 1 82 ? 12.657 6.171 -7.963 1.00 97.62 82 ARG A C 1
ATOM 650 O O . ARG A 1 82 ? 11.750 6.646 -7.281 1.00 97.62 82 ARG A O 1
ATOM 657 N N . TYR A 1 83 ? 13.480 5.232 -7.496 1.00 97.75 83 TYR A N 1
ATOM 658 C CA . TYR A 1 83 ? 13.371 4.697 -6.136 1.00 97.75 83 TYR A CA 1
ATOM 659 C C . TYR A 1 83 ? 13.721 5.727 -5.058 1.00 97.75 83 TYR A C 1
ATOM 661 O O . TYR A 1 83 ? 13.068 5.743 -4.016 1.00 97.75 83 TYR A O 1
ATOM 669 N N . GLN A 1 84 ? 14.687 6.614 -5.309 1.00 98.25 84 GLN A N 1
ATOM 670 C CA . GLN A 1 84 ? 15.001 7.724 -4.403 1.00 98.25 84 GLN A CA 1
ATOM 671 C C . GLN A 1 84 ? 13.803 8.664 -4.233 1.00 98.25 84 GLN A C 1
ATOM 673 O O . GLN A 1 84 ? 13.383 8.906 -3.104 1.00 98.25 84 GLN A O 1
ATOM 678 N N . ALA A 1 85 ? 13.178 9.090 -5.336 1.00 98.06 85 ALA A N 1
ATOM 679 C CA . ALA A 1 85 ? 11.988 9.938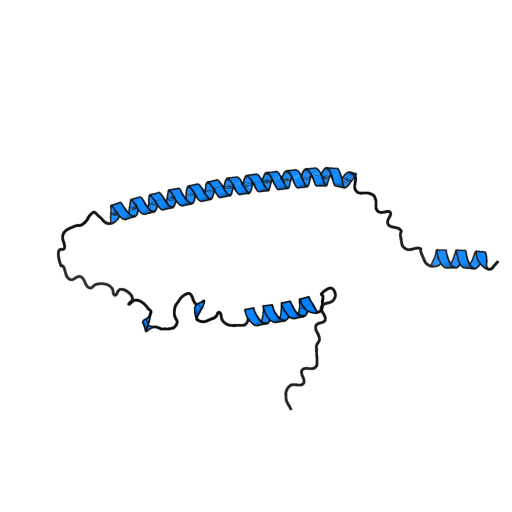 -5.283 1.00 98.06 85 ALA A CA 1
ATOM 680 C C . ALA A 1 85 ? 10.835 9.275 -4.504 1.00 98.06 85 ALA A C 1
ATOM 682 O O . ALA A 1 85 ? 10.203 9.913 -3.662 1.00 98.06 85 ALA A O 1
ATOM 683 N N . MET A 1 86 ? 10.594 7.975 -4.719 1.00 98.31 86 MET A N 1
ATOM 684 C CA . MET A 1 86 ? 9.581 7.227 -3.961 1.00 98.31 86 MET A CA 1
ATOM 685 C C . MET A 1 86 ? 9.919 7.123 -2.466 1.00 98.31 86 MET A C 1
ATOM 687 O O . MET A 1 86 ? 9.024 7.207 -1.622 1.00 98.31 86 MET A O 1
ATOM 691 N N . ALA A 1 87 ? 11.195 6.948 -2.114 1.00 98.44 87 ALA A N 1
ATOM 692 C CA . ALA A 1 87 ? 11.629 6.902 -0.721 1.00 98.44 87 ALA A CA 1
ATOM 693 C C . ALA A 1 87 ? 11.410 8.248 -0.018 1.00 98.44 87 ALA A C 1
ATO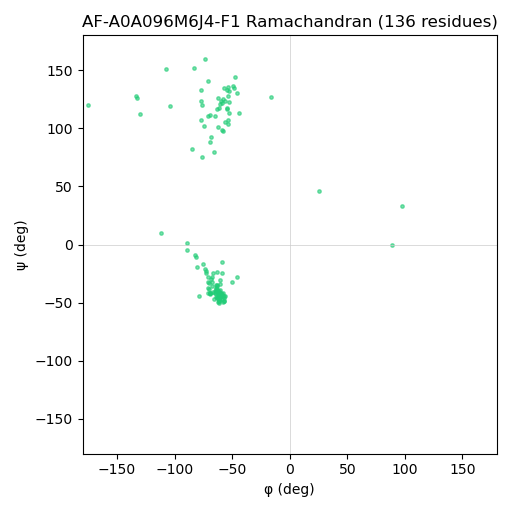M 695 O O . ALA A 1 87 ? 10.957 8.268 1.127 1.00 98.44 87 ALA A O 1
ATOM 696 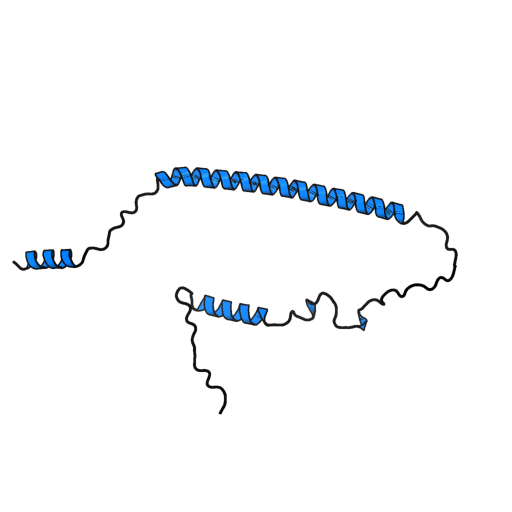N N . ASP A 1 88 ? 11.682 9.357 -0.700 1.00 98.44 88 ASP A N 1
ATOM 697 C CA . ASP A 1 88 ? 11.483 10.693 -0.143 1.00 98.44 88 ASP A CA 1
ATOM 698 C C . ASP A 1 88 ? 9.995 11.026 0.022 1.00 98.44 88 ASP A C 1
ATOM 700 O O . ASP A 1 88 ? 9.592 11.463 1.101 1.00 98.44 88 ASP A O 1
ATOM 704 N N . GLN A 1 89 ? 9.149 10.671 -0.953 1.00 98.56 89 GLN A N 1
ATOM 705 C CA . GLN A 1 89 ? 7.689 10.755 -0.800 1.00 98.56 89 GLN A CA 1
ATOM 706 C C . GLN A 1 89 ? 7.191 9.930 0.395 1.00 98.56 89 GLN A C 1
ATOM 708 O O . GLN A 1 89 ? 6.393 10.402 1.207 1.00 98.56 89 GLN A O 1
ATOM 713 N N . LYS A 1 90 ? 7.689 8.697 0.560 1.00 98.50 90 LYS A N 1
ATOM 714 C CA . LYS A 1 90 ? 7.318 7.844 1.698 1.00 98.50 90 LYS A CA 1
ATOM 715 C C . LYS A 1 90 ? 7.714 8.476 3.035 1.00 98.50 90 LYS A C 1
ATOM 717 O O . LYS A 1 90 ? 6.937 8.400 3.988 1.00 98.50 90 LYS A O 1
ATOM 722 N N . LYS A 1 91 ? 8.893 9.104 3.124 1.00 98.56 91 LYS A N 1
ATOM 723 C CA . LYS A 1 91 ? 9.322 9.833 4.333 1.00 98.56 91 LYS A CA 1
ATOM 724 C C . LYS A 1 91 ? 8.377 10.992 4.643 1.00 98.56 91 LYS A C 1
ATOM 726 O O . LYS A 1 91 ? 8.000 11.158 5.802 1.00 98.56 91 LYS A O 1
ATOM 731 N N . GLU A 1 92 ? 7.967 11.753 3.632 1.00 98.44 92 GLU A N 1
ATOM 732 C CA . GLU A 1 92 ? 7.036 12.872 3.796 1.00 98.44 92 GLU A CA 1
ATOM 733 C C . GLU A 1 92 ? 5.673 12.407 4.327 1.00 98.44 92 GLU A C 1
ATOM 735 O O . GLU A 1 92 ? 5.183 12.941 5.328 1.00 98.44 92 GLU A O 1
ATOM 740 N N . VAL A 1 93 ? 5.105 11.354 3.728 1.00 98.56 93 VAL A N 1
ATOM 741 C CA . VAL A 1 93 ? 3.839 10.749 4.173 1.00 98.56 93 VAL A CA 1
ATOM 742 C C . VAL A 1 93 ? 3.945 10.260 5.617 1.00 98.56 93 VAL A C 1
ATOM 744 O O . VAL A 1 93 ? 3.086 10.570 6.444 1.00 98.56 93 VAL A O 1
ATOM 747 N N . MET A 1 94 ? 5.018 9.544 5.959 1.00 98.62 94 MET A N 1
ATOM 748 C CA . MET A 1 94 ? 5.232 9.061 7.326 1.00 98.62 94 MET A CA 1
ATOM 749 C C . MET A 1 94 ? 5.361 10.210 8.332 1.00 98.62 94 MET A C 1
ATOM 751 O O . MET A 1 94 ? 4.796 10.135 9.426 1.00 98.62 94 MET A O 1
ATOM 755 N N . ALA A 1 95 ? 6.048 11.294 7.965 1.00 98.69 95 ALA A N 1
ATOM 756 C CA . ALA A 1 95 ? 6.163 12.478 8.809 1.00 98.69 95 ALA A CA 1
ATOM 757 C C . ALA A 1 95 ? 4.803 13.170 9.013 1.00 98.69 95 ALA A C 1
ATOM 759 O O . ALA A 1 95 ? 4.478 13.568 10.134 1.00 98.69 95 ALA A O 1
ATOM 760 N N . LEU A 1 96 ? 3.987 13.285 7.959 1.00 98.50 96 LEU A N 1
ATOM 761 C CA . LEU A 1 96 ? 2.634 13.840 8.038 1.00 98.50 96 LEU A CA 1
ATOM 762 C C . LEU A 1 96 ? 1.736 13.016 8.969 1.00 98.50 96 LEU A C 1
ATOM 764 O O . LEU A 1 96 ? 1.133 13.574 9.888 1.00 98.50 96 LEU A O 1
ATOM 768 N N . LEU A 1 97 ? 1.694 11.696 8.776 1.00 98.56 97 LEU A N 1
ATOM 769 C CA . LEU A 1 97 ? 0.914 10.784 9.618 1.00 98.56 97 LEU A CA 1
ATOM 770 C C . LEU A 1 97 ? 1.375 10.834 11.080 1.00 98.56 97 LEU A C 1
ATOM 772 O O . LEU A 1 97 ? 0.549 10.839 11.995 1.00 98.56 97 LEU A O 1
ATOM 776 N N . GLY A 1 98 ? 2.688 10.939 11.309 1.00 98.44 98 GLY A N 1
ATOM 777 C CA . GLY A 1 98 ? 3.263 11.139 12.638 1.00 98.44 98 GLY A CA 1
ATOM 778 C C . GLY A 1 98 ? 2.727 12.399 13.323 1.00 98.44 98 GLY A C 1
ATOM 779 O O . GLY A 1 98 ? 2.248 12.322 14.459 1.00 98.44 98 GLY A O 1
ATOM 780 N N . ARG A 1 99 ? 2.725 13.540 12.619 1.00 98.38 99 ARG A N 1
ATOM 781 C CA . ARG A 1 99 ? 2.164 14.806 13.129 1.00 98.38 99 ARG A CA 1
ATOM 782 C C . ARG A 1 99 ? 0.669 14.690 13.424 1.00 98.38 99 ARG A C 1
ATOM 784 O O . ARG A 1 99 ? 0.226 15.099 14.496 1.00 98.38 99 ARG A O 1
ATOM 791 N N . GLN A 1 100 ? -0.105 14.092 12.519 1.00 98.31 100 GLN A N 1
ATOM 792 C CA . GLN A 1 100 ? -1.547 13.908 12.708 1.00 98.31 100 GLN A CA 1
ATOM 793 C C . GLN A 1 100 ? -1.848 13.035 13.935 1.00 98.31 100 GLN A C 1
ATOM 795 O O . GLN A 1 100 ? -2.718 13.365 14.745 1.00 98.31 100 GLN A O 1
ATOM 800 N N . ARG A 1 101 ? -1.086 11.952 14.126 1.00 98.00 101 ARG A N 1
ATOM 801 C CA . ARG A 1 101 ? -1.201 11.090 15.307 1.00 98.00 101 ARG A CA 1
ATOM 802 C C . ARG A 1 101 ? -0.892 11.850 16.596 1.00 98.00 101 ARG A C 1
ATOM 804 O O . ARG A 1 101 ? -1.629 11.708 17.569 1.00 98.00 101 ARG A O 1
ATOM 811 N N . GLN A 1 102 ? 0.170 12.655 16.615 1.00 97.88 102 GLN A N 1
ATOM 812 C CA . GLN A 1 102 ? 0.525 13.476 17.780 1.00 97.88 102 GLN A CA 1
ATOM 813 C C . GLN A 1 102 ? -0.587 14.469 18.131 1.00 97.88 102 GLN A C 1
ATOM 815 O O . GLN A 1 102 ? -0.978 14.555 19.295 1.00 97.88 102 GLN A O 1
ATOM 820 N N . GLN A 1 103 ? -1.153 15.149 17.130 1.00 96.81 103 GLN A N 1
ATOM 821 C CA . GLN A 1 103 ? -2.285 16.058 17.328 1.00 96.81 103 GLN A CA 1
ATOM 822 C C . GLN A 1 103 ? -3.510 15.334 17.895 1.00 96.81 103 GLN A C 1
ATOM 824 O O . GLN A 1 103 ? -4.136 15.828 18.834 1.00 96.81 103 GLN A O 1
ATOM 829 N N . ARG A 1 104 ? -3.837 14.144 17.371 1.00 96.19 104 ARG A N 1
ATOM 830 C CA . ARG A 1 104 ? -4.927 13.312 17.898 1.00 96.19 104 ARG A CA 1
ATOM 831 C C . ARG A 1 104 ? -4.703 12.974 19.373 1.00 96.19 104 ARG A C 1
ATOM 833 O O . ARG A 1 104 ? -5.589 13.224 20.182 1.00 96.19 104 ARG A O 1
ATOM 840 N N . ILE A 1 105 ? -3.512 12.491 19.732 1.00 94.44 105 ILE A N 1
ATOM 841 C CA . ILE A 1 105 ? -3.160 12.159 21.124 1.00 94.44 105 ILE A CA 1
ATOM 842 C C . ILE A 1 105 ? -3.271 13.387 22.031 1.00 94.44 105 ILE A C 1
ATOM 844 O O . ILE A 1 105 ? -3.793 13.290 23.138 1.00 94.44 105 ILE A O 1
ATOM 848 N N . GLN A 1 106 ? -2.798 14.550 21.581 1.00 94.25 106 GLN A N 1
ATOM 849 C CA . GLN A 1 106 ? -2.881 15.785 22.359 1.00 94.25 106 GLN A CA 1
ATOM 850 C C . GLN A 1 106 ? -4.337 16.197 22.619 1.00 94.25 106 GLN A C 1
ATOM 852 O O . GLN A 1 106 ? -4.682 16.528 23.752 1.00 94.25 106 GLN A O 1
ATOM 857 N N . ARG 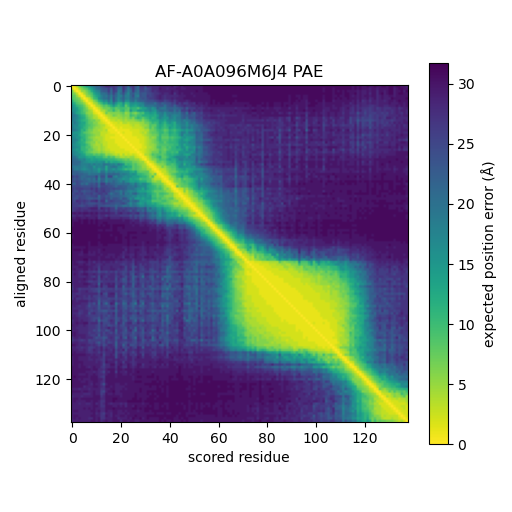A 1 107 ? -5.205 16.122 21.601 1.00 92.06 107 ARG A N 1
ATOM 858 C CA . ARG A 1 107 ? -6.647 16.385 21.749 1.00 92.06 107 ARG A CA 1
ATOM 859 C C . ARG A 1 107 ? -7.313 15.390 22.693 1.00 92.06 107 ARG A C 1
ATOM 861 O O . ARG A 1 107 ? -8.060 15.796 23.578 1.00 92.06 107 ARG A O 1
ATOM 868 N N . GLU A 1 108 ? -7.014 14.103 22.536 1.00 88.94 108 GLU A N 1
ATOM 869 C CA . GLU A 1 108 ? -7.561 13.048 23.388 1.00 88.94 108 GLU A CA 1
ATOM 870 C C . GLU A 1 108 ? -7.154 13.241 24.854 1.00 88.94 108 GLU A C 1
ATOM 872 O O . GLU A 1 108 ? -8.016 13.162 25.728 1.00 88.94 108 GLU A O 1
ATOM 877 N N . ARG A 1 109 ? -5.888 13.589 25.125 1.00 85.38 109 ARG A N 1
ATOM 878 C CA . ARG A 1 109 ? -5.398 13.906 26.479 1.00 85.38 109 ARG A CA 1
ATOM 879 C C . ARG A 1 109 ? -6.190 15.031 27.146 1.00 85.38 109 ARG A C 1
ATOM 881 O O . ARG A 1 109 ? -6.550 14.894 28.309 1.00 85.38 109 ARG A O 1
ATOM 888 N N . LEU A 1 110 ? -6.486 16.110 26.419 1.00 76.69 110 LEU A N 1
ATOM 889 C CA . LEU A 1 110 ? -7.301 17.215 26.940 1.00 76.69 110 LEU A CA 1
ATOM 890 C C . LEU A 1 110 ? -8.764 16.790 27.143 1.00 76.69 110 LEU A C 1
ATOM 892 O O . LEU A 1 110 ? -9.362 17.096 28.171 1.00 76.69 110 LEU A O 1
ATOM 896 N N . SER A 1 111 ? -9.331 16.032 26.198 1.00 71.25 111 SER A N 1
ATOM 897 C CA . SER A 1 111 ? -10.720 15.560 26.281 1.00 71.25 111 SER A CA 1
ATOM 898 C C . SER A 1 111 ? -10.947 14.523 27.383 1.00 71.25 111 SER A C 1
ATOM 900 O O . SER A 1 111 ? -12.033 14.478 27.946 1.00 71.25 111 SER A O 1
ATOM 902 N N . ALA A 1 112 ? -9.940 13.718 27.739 1.00 67.25 112 ALA A N 1
ATOM 903 C CA . ALA A 1 112 ? -10.042 12.724 28.806 1.00 67.25 112 ALA A CA 1
ATOM 904 C C . ALA A 1 112 ? -10.366 13.368 30.163 1.00 67.25 112 ALA A C 1
ATOM 906 O O . ALA A 1 112 ? -11.117 12.786 30.940 1.00 67.25 112 ALA A O 1
ATOM 907 N N . ALA A 1 113 ? -9.866 14.582 30.411 1.00 66.69 113 ALA A N 1
ATOM 908 C CA . ALA A 1 113 ? -10.176 15.353 31.613 1.00 66.69 113 ALA A CA 1
ATOM 909 C C . ALA A 1 113 ? -11.597 15.955 31.606 1.00 66.69 113 ALA A C 1
ATOM 911 O O . ALA A 1 113 ? -12.135 16.258 32.666 1.00 66.69 113 ALA A O 1
ATOM 912 N N . VAL A 1 114 ? -12.209 16.111 30.424 1.00 65.94 114 VAL A N 1
ATOM 913 C CA . VAL A 1 114 ? -13.522 16.757 30.209 1.00 65.94 114 VAL A CA 1
ATOM 914 C C . VAL A 1 114 ? -14.585 15.745 29.761 1.00 65.94 114 VAL A C 1
ATOM 916 O O . VAL A 1 114 ? -15.689 16.123 29.378 1.00 65.94 114 VAL A O 1
ATOM 919 N N . LYS A 1 115 ? -14.299 14.436 29.802 1.00 66.12 115 LYS A N 1
ATOM 920 C CA . LYS A 1 115 ? -15.341 13.434 29.561 1.00 66.12 115 LYS A CA 1
ATOM 921 C C . LYS A 1 115 ? -16.434 13.654 30.610 1.00 66.12 115 LYS A C 1
ATOM 923 O O . LYS A 1 115 ? -16.112 13.601 31.802 1.00 66.12 115 LYS A O 1
ATOM 928 N N . PRO A 1 116 ? -17.696 13.912 30.211 1.00 65.75 116 PRO A N 1
ATOM 929 C CA . PRO A 1 116 ? -18.776 13.954 31.175 1.00 65.75 116 PRO A CA 1
ATOM 930 C C . PRO A 1 116 ? -18.739 12.611 31.888 1.00 65.75 116 PRO A C 1
ATOM 932 O O . PRO A 1 116 ? -18.736 11.558 31.246 1.00 65.75 116 PRO A O 1
ATOM 935 N N . LYS A 1 117 ? -18.612 12.650 33.216 1.00 64.25 117 LYS A N 1
ATOM 936 C CA . LYS A 1 117 ? -18.840 11.471 34.037 1.00 64.25 117 LYS A CA 1
ATOM 937 C C . LYS A 1 117 ? -20.266 11.054 33.707 1.00 64.25 117 LYS A C 1
ATOM 939 O O . LYS A 1 117 ? -21.203 11.655 34.229 1.00 64.25 117 LYS A O 1
ATOM 944 N N . ASN A 1 118 ? -20.435 10.086 32.806 1.00 61.97 118 ASN A N 1
ATOM 945 C CA . ASN A 1 118 ? -21.657 9.310 32.767 1.00 61.97 118 ASN A CA 1
ATOM 946 C C . ASN A 1 118 ? -21.774 8.812 34.195 1.00 61.97 118 ASN A C 1
ATOM 948 O O . ASN A 1 118 ? -20.924 8.044 34.651 1.00 61.97 118 ASN A O 1
ATOM 952 N N . LYS A 1 119 ? -22.725 9.378 34.944 1.00 61.41 119 LYS A N 1
ATOM 953 C CA . LYS A 1 119 ? -23.107 8.813 36.223 1.00 61.41 119 LYS A CA 1
ATOM 954 C C . LYS A 1 119 ? -23.496 7.396 35.853 1.00 61.41 119 LYS A C 1
ATOM 956 O O . LYS A 1 119 ? -24.496 7.203 35.168 1.00 61.41 119 LYS A O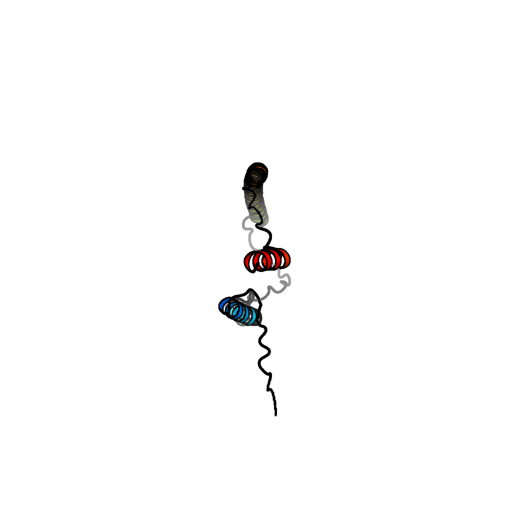 1
ATOM 961 N N . VAL A 1 120 ? -22.628 6.445 36.179 1.00 60.34 120 VAL A N 1
ATOM 962 C CA . VAL A 1 120 ? -23.008 5.048 36.237 1.00 60.34 120 VAL A CA 1
ATOM 963 C C . VAL A 1 120 ? -24.124 5.069 37.265 1.00 60.34 120 VAL A C 1
ATOM 965 O O . VAL A 1 120 ? -23.886 5.272 38.453 1.00 60.34 120 VAL A O 1
ATOM 968 N N . VAL A 1 121 ? -25.358 5.078 36.772 1.00 65.00 121 VAL A N 1
ATOM 969 C CA . VAL A 1 121 ? -26.500 4.709 37.583 1.00 65.00 121 VAL A CA 1
ATOM 970 C C . VAL A 1 121 ? -26.260 3.228 37.797 1.00 65.00 121 VAL A C 1
ATOM 972 O O . VAL A 1 121 ? -26.524 2.422 36.909 1.00 65.00 121 VAL A O 1
ATOM 975 N N . GLU A 1 122 ? -25.588 2.918 38.905 1.00 67.25 122 GLU A N 1
ATOM 976 C CA . GLU A 1 122 ? -25.533 1.568 39.449 1.00 67.25 122 GLU A CA 1
ATOM 977 C C . GLU A 1 122 ? -26.968 1.024 39.425 1.00 67.25 122 GLU A C 1
ATOM 979 O O . GLU A 1 122 ? -27.892 1.755 39.817 1.00 67.25 122 GLU A O 1
ATOM 984 N N . PRO A 1 123 ? -27.191 -0.188 38.889 1.00 64.75 123 PRO A N 1
ATOM 985 C CA . PRO A 1 123 ? -28.512 -0.790 38.912 1.00 64.75 123 PRO A CA 1
ATOM 986 C C . PRO A 1 123 ? -29.005 -0.811 40.368 1.00 64.75 123 PRO A C 1
ATOM 988 O O . PRO A 1 123 ? -28.226 -1.149 41.260 1.00 64.75 123 PRO A O 1
ATOM 991 N N . PRO A 1 124 ? -30.255 -0.392 40.633 1.00 64.50 124 PRO A N 1
ATOM 992 C CA . PRO A 1 124 ? -30.783 -0.382 41.987 1.00 64.50 124 PRO A CA 1
ATOM 993 C C . PRO A 1 124 ? -30.717 -1.800 42.559 1.00 64.50 124 PRO A C 1
ATOM 995 O O . PRO A 1 124 ? -31.204 -2.749 41.947 1.00 64.50 124 PRO A O 1
ATOM 998 N N . ASP A 1 125 ? -30.070 -1.921 43.714 1.00 71.00 125 ASP A N 1
ATOM 999 C CA . ASP A 1 125 ? -29.942 -3.165 44.461 1.00 71.00 125 ASP A CA 1
ATOM 1000 C C . ASP A 1 125 ? -31.348 -3.671 44.838 1.00 71.00 125 ASP A C 1
ATOM 1002 O O . ASP A 1 125 ? -32.088 -2.918 45.491 1.00 71.00 125 ASP A O 1
ATOM 1006 N N . PRO A 1 126 ? -31.760 -4.885 44.415 1.00 65.38 126 PRO A N 1
ATOM 1007 C CA . PRO A 1 126 ? -33.117 -5.391 44.625 1.00 65.38 126 PRO A CA 1
ATOM 1008 C C . PRO A 1 126 ? -33.520 -5.458 46.104 1.00 65.38 126 PRO A C 1
ATOM 1010 O O . PRO A 1 126 ? -34.708 -5.344 46.402 1.00 65.38 126 PRO A O 1
ATOM 1013 N N . GLU A 1 127 ? -32.570 -5.566 47.039 1.00 63.75 127 GLU A N 1
ATOM 1014 C CA . GLU A 1 127 ? -32.878 -5.507 48.477 1.00 63.75 127 GLU A CA 1
ATOM 1015 C C . GLU A 1 127 ? -33.442 -4.137 48.888 1.00 63.75 127 GLU A C 1
ATOM 1017 O O . GLU A 1 127 ? -34.402 -4.049 49.652 1.00 63.75 127 GLU A O 1
ATOM 1022 N N . THR A 1 128 ? -32.937 -3.050 48.296 1.00 68.00 128 THR A N 1
ATOM 1023 C CA . THR A 1 128 ? -33.412 -1.691 48.608 1.00 68.00 128 THR A CA 1
ATOM 1024 C C . THR A 1 128 ? -34.766 -1.351 47.986 1.00 68.00 128 THR A C 1
ATOM 1026 O O . THR A 1 128 ? -35.386 -0.359 48.380 1.00 68.00 128 THR A O 1
ATOM 1029 N N . GLU A 1 129 ? -35.226 -2.115 46.993 1.00 71.62 129 GLU A N 1
ATOM 1030 C CA . GLU A 1 129 ? -36.580 -1.993 46.439 1.00 71.62 129 GLU A CA 1
ATOM 1031 C C . GLU A 1 129 ? -37.597 -2.684 47.353 1.00 71.62 129 GLU A C 1
ATOM 1033 O O . GLU A 1 129 ? -38.619 -2.080 47.687 1.00 71.62 129 GLU A O 1
ATOM 1038 N N . LEU A 1 130 ? -37.266 -3.887 47.838 1.00 70.88 130 LEU A N 1
ATOM 1039 C CA . LEU A 1 130 ? -38.099 -4.656 48.768 1.00 70.88 130 LEU A CA 1
ATOM 1040 C C . LEU A 1 130 ? -38.325 -3.906 50.088 1.00 70.88 130 LEU A C 1
ATOM 1042 O O . LEU A 1 130 ? -39.458 -3.825 50.565 1.00 70.88 130 LEU A O 1
ATOM 1046 N N . ASP A 1 131 ? -37.286 -3.269 50.632 1.00 69.38 131 ASP A N 1
ATOM 1047 C CA . ASP A 1 131 ? -37.396 -2.467 51.859 1.00 69.38 131 ASP A CA 1
ATOM 1048 C C . ASP A 1 131 ? -38.326 -1.254 51.693 1.00 69.38 131 ASP A C 1
ATOM 1050 O O . ASP A 1 131 ? -39.103 -0.915 52.590 1.00 69.38 131 ASP A O 1
ATOM 1054 N N . LYS A 1 132 ? -38.294 -0.595 50.529 1.00 75.44 132 LYS A N 1
ATOM 1055 C CA . LYS A 1 132 ? -39.186 0.542 50.236 1.00 75.44 132 LYS A CA 1
ATOM 1056 C C . LYS A 1 132 ? -40.631 0.096 50.056 1.00 75.44 132 LYS A C 1
ATOM 1058 O O . LYS A 1 132 ? -41.543 0.857 50.381 1.00 75.44 132 LYS A O 1
ATOM 1063 N N . GLU A 1 133 ? -40.844 -1.098 49.514 1.00 79.19 133 GLU A N 1
ATOM 1064 C CA . GLU A 1 133 ? -42.173 -1.674 49.347 1.00 79.19 133 GLU A CA 1
ATOM 1065 C C . GLU A 1 133 ? -42.774 -2.080 50.698 1.00 79.19 133 GLU A C 1
ATOM 1067 O O . GLU A 1 133 ? -43.927 -1.750 50.973 1.00 79.19 133 GLU A O 1
ATOM 1072 N N . LEU A 1 134 ? -41.972 -2.672 51.588 1.00 75.38 134 LEU A N 1
ATOM 1073 C CA . LEU A 1 134 ? -42.396 -3.056 52.936 1.00 75.38 134 LEU A CA 1
ATOM 1074 C C . LEU A 1 134 ? -42.824 -1.844 53.780 1.00 75.38 134 LEU A C 1
ATOM 1076 O O . LEU A 1 134 ? -43.842 -1.887 54.465 1.00 75.38 134 LEU A O 1
ATOM 1080 N N . VAL A 1 135 ? -42.093 -0.729 53.677 1.00 75.25 135 VAL A N 1
ATOM 1081 C CA . VAL A 1 135 ? -42.426 0.532 54.369 1.00 75.25 135 VAL A CA 1
ATOM 1082 C C . VAL A 1 135 ? -43.716 1.168 53.839 1.00 75.25 135 VAL A C 1
ATOM 1084 O O . VAL A 1 135 ? -44.392 1.869 54.582 1.00 75.25 135 VAL A O 1
ATOM 1087 N N . ARG A 1 136 ? -44.085 0.935 52.574 1.00 77.50 136 ARG A N 1
ATOM 1088 C CA . ARG A 1 136 ? -45.350 1.433 51.999 1.00 77.50 136 ARG A CA 1
ATOM 1089 C C . ARG A 1 136 ? -46.564 0.582 52.366 1.00 77.50 136 ARG A C 1
ATOM 1091 O O . ARG A 1 136 ? -47.686 1.050 52.196 1.00 77.50 136 ARG A O 1
ATOM 1098 N N . GLN A 1 137 ? -46.341 -0.662 52.783 1.00 70.31 137 GLN A N 1
ATOM 1099 C CA . GLN A 1 137 ? -47.393 -1.596 53.192 1.00 70.31 137 GLN A CA 1
ATOM 1100 C C . GLN A 1 137 ? -47.736 -1.502 54.692 1.00 70.31 137 GLN A C 1
ATOM 1102 O O . GLN A 1 137 ? -48.676 -2.164 55.132 1.00 70.31 137 GLN A O 1
ATOM 1107 N N . LEU A 1 138 ? -46.999 -0.687 55.455 1.00 57.22 138 LEU A N 1
ATOM 1108 C CA . LEU A 1 138 ? -47.280 -0.299 56.844 1.00 57.22 138 LEU A CA 1
ATOM 1109 C C . LEU A 1 138 ? -48.067 1.016 56.896 1.00 57.22 138 LEU A C 1
ATOM 1111 O O . LEU A 1 138 ? -48.961 1.111 57.766 1.00 57.22 138 LEU A O 1
#

Radius of gyration: 35.7 Å; Cα contacts (8 Å, |Δi|>4): 9; chains: 1; bounding box: 79×62×94 Å

Foldseek 3Di:
DDDPPPDPPPPDPPDDPVVVVVVVVVVVVVPDDPPCVPDPDHPPPVPDDPDDDPDPDDDDDDDDDDPPVVVVVVVVVVVVVVVVVVVVVVVVVVVVVVVVVVVVVVVVVVVVVVPPPPPPPPPPDVVVVVVVVVVVVD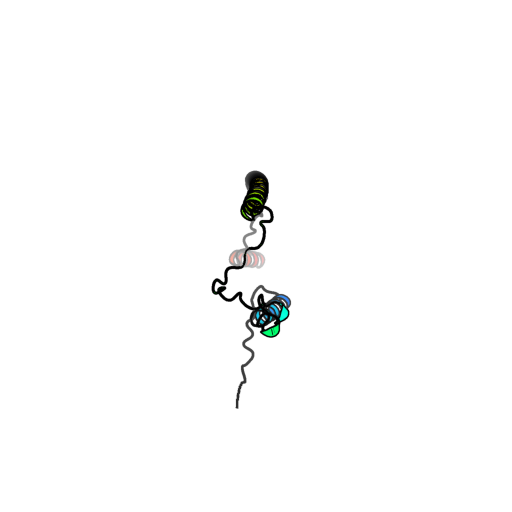

Sequence (138 aa):
QDGQVDDLFIVFEGSSSEDGSHARQLWKSIALLPPLESRLASADIRQRLPVARPQRRGTSHVDDPVPLTVCSERQREDERRRYQAMADQKKEVMALLGRQRQQRIQRERLSAAVKPKNKVVEPPDPETELDKELVRQL